Protein AF-A0A2W6C6M3-F1 (afdb_monomer_lite)

Foldseek 3Di:
DDDDDDDDDDPDDPVVVVVLCQDQVSVCVVVVDGWDHDNDVVTDTD

Sequence (46 aa):
MTEYSASIDIEAPPGVVFAHLVTADGMVAWMGQHAELNPTPGGRFA

Secondary structure (DSSP, 8-state):
----------SS-HHHHHHHHTSHHHHHHHHSS---B--STT--B-

Radius of gyration: 12.4 Å; chains: 1; bounding box: 23×23×32 Å

Structure (mmCIF, N/CA/C/O backbone):
data_AF-A0A2W6C6M3-F1
#
_entry.id   AF-A0A2W6C6M3-F1
#
loop_
_atom_site.group_PDB
_atom_site.id
_atom_site.type_symbol
_atom_site.label_atom_id
_atom_site.label_alt_id
_atom_site.label_comp_id
_atom_site.label_asym_id
_atom_site.label_entity_id
_atom_site.label_seq_id
_atom_site.pdbx_PDB_ins_code
_atom_site.Cartn_x
_atom_site.Cartn_y
_atom_site.Cartn_z
_atom_site.occupancy
_atom_site.B_iso_or_equiv
_atom_site.auth_seq_id
_atom_site.auth_comp_id
_atom_site.auth_asym_id
_atom_site.auth_atom_id
_atom_site.pdbx_PDB_model_num
ATOM 1 N N . MET A 1 1 ? -0.821 7.338 24.896 1.00 59.91 1 MET A N 1
ATOM 2 C CA . MET A 1 1 ? -0.227 7.281 23.544 1.00 59.91 1 MET A CA 1
ATOM 3 C C . MET A 1 1 ? -1.248 7.876 22.601 1.00 59.91 1 MET A C 1
ATOM 5 O O . MET A 1 1 ? -2.391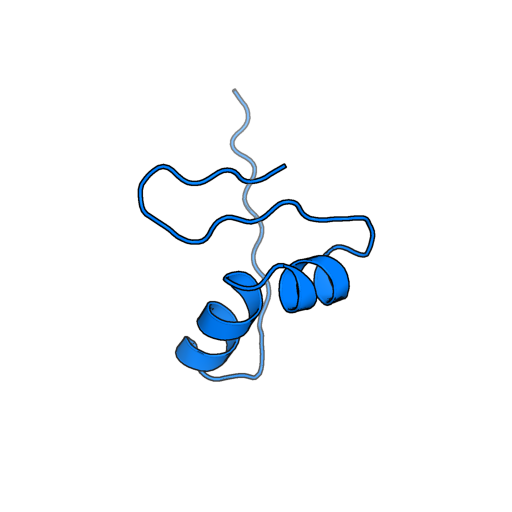 7.453 22.671 1.00 59.91 1 MET A O 1
ATOM 9 N N . THR A 1 2 ? -0.888 8.894 21.825 1.00 70.62 2 THR A N 1
ATOM 10 C CA . THR A 1 2 ? -1.813 9.488 20.851 1.00 70.62 2 THR A CA 1
ATOM 11 C C . THR A 1 2 ? -1.754 8.643 19.589 1.00 70.62 2 THR A C 1
ATOM 13 O O . THR A 1 2 ? -0.694 8.531 18.981 1.00 70.62 2 THR A O 1
ATOM 16 N N . GLU A 1 3 ? -2.861 8.006 19.234 1.00 85.38 3 GLU A N 1
ATOM 17 C CA . GLU A 1 3 ? -2.986 7.306 17.959 1.00 85.38 3 GLU A CA 1
ATOM 18 C C . GLU A 1 3 ? -2.985 8.351 16.834 1.00 85.38 3 GLU A C 1
ATOM 20 O O . GLU A 1 3 ? -3.768 9.301 16.860 1.00 85.38 3 GLU A O 1
ATOM 25 N N . TYR A 1 4 ? -2.068 8.211 15.875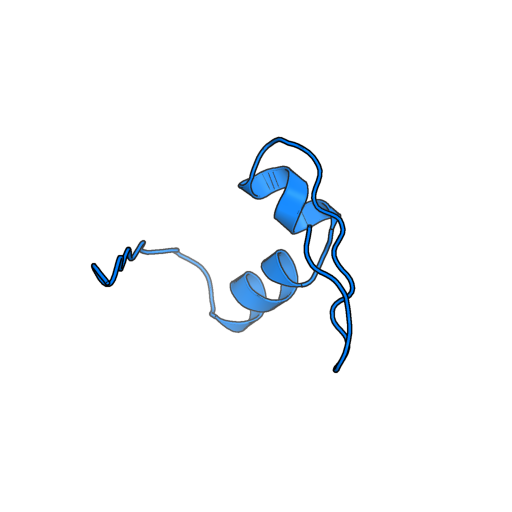 1.00 87.12 4 TYR A N 1
ATOM 26 C CA . TYR A 1 4 ? -2.024 9.043 14.675 1.00 87.12 4 TYR A CA 1
ATOM 27 C C . TYR A 1 4 ? -2.529 8.224 13.489 1.00 87.12 4 TYR A C 1
ATOM 29 O O . TYR A 1 4 ? -2.023 7.134 13.230 1.00 87.12 4 TYR A O 1
ATOM 37 N N . SER A 1 5 ? -3.522 8.756 12.777 1.00 91.50 5 SER A N 1
ATOM 38 C CA . SER A 1 5 ? -4.115 8.137 11.592 1.00 91.50 5 SER A CA 1
ATOM 39 C C . SER A 1 5 ? -4.201 9.164 10.469 1.00 91.50 5 SER A C 1
ATOM 41 O O . SER A 1 5 ? -4.633 10.294 10.697 1.00 91.50 5 SER A O 1
ATOM 43 N N . ALA A 1 6 ? -3.827 8.756 9.258 1.00 88.06 6 ALA A N 1
ATOM 44 C CA . ALA A 1 6 ? -3.918 9.556 8.042 1.00 88.06 6 ALA A CA 1
ATOM 45 C C . ALA A 1 6 ? -4.422 8.690 6.880 1.00 88.06 6 ALA A C 1
ATOM 47 O O . ALA A 1 6 ? -4.156 7.489 6.839 1.00 88.06 6 ALA A O 1
ATOM 48 N N . SER A 1 7 ? -5.125 9.317 5.939 1.00 92.12 7 SER A N 1
ATOM 49 C CA . SER A 1 7 ? -5.698 8.666 4.758 1.00 92.12 7 SER A CA 1
ATOM 50 C C . SER A 1 7 ? -5.500 9.550 3.531 1.00 92.12 7 SER A C 1
ATOM 52 O O . SER A 1 7 ? -5.525 10.775 3.650 1.00 92.12 7 SER A O 1
ATOM 54 N N . ILE A 1 8 ? -5.326 8.928 2.364 1.00 90.81 8 ILE A N 1
ATOM 55 C CA . ILE A 1 8 ? -5.253 9.595 1.060 1.00 90.81 8 ILE A CA 1
ATOM 56 C C . ILE A 1 8 ? -6.023 8.780 0.018 1.00 90.81 8 ILE A C 1
ATOM 58 O O . ILE A 1 8 ? -6.067 7.552 0.105 1.00 90.81 8 ILE A O 1
ATOM 62 N N . ASP A 1 9 ? -6.587 9.460 -0.975 1.00 93.88 9 ASP A N 1
ATOM 63 C CA . ASP A 1 9 ? -7.196 8.826 -2.142 1.00 93.88 9 ASP A CA 1
ATOM 64 C C . ASP A 1 9 ? -6.161 8.680 -3.259 1.00 93.88 9 ASP A C 1
ATOM 66 O O . ASP A 1 9 ? -5.442 9.625 -3.591 1.00 93.88 9 ASP A O 1
ATOM 70 N N . ILE A 1 10 ? -6.082 7.485 -3.843 1.00 91.25 10 ILE A N 1
ATOM 71 C CA . ILE A 1 10 ? -5.175 7.176 -4.949 1.00 91.25 10 ILE A CA 1
ATOM 72 C C . ILE A 1 10 ? -6.021 6.661 -6.110 1.00 91.25 10 ILE A C 1
ATOM 74 O O . ILE A 1 10 ? -6.704 5.645 -5.979 1.00 91.25 10 ILE A O 1
ATOM 78 N N . GLU A 1 11 ? -5.952 7.334 -7.260 1.00 94.94 11 GLU A N 1
ATOM 79 C CA . GLU A 1 11 ? -6.638 6.919 -8.491 1.00 94.94 11 GLU A CA 1
ATOM 80 C C . GLU A 1 11 ? -5.894 5.750 -9.166 1.00 94.94 11 GLU A C 1
ATOM 82 O O . GLU A 1 11 ? -5.354 5.856 -10.265 1.00 94.94 11 GLU A O 1
ATOM 87 N N . ALA A 1 12 ? -5.809 4.616 -8.468 1.00 91.75 12 ALA A N 1
ATOM 88 C CA . ALA A 1 12 ? -5.196 3.392 -8.963 1.00 91.75 12 ALA A CA 1
ATOM 89 C C . ALA A 1 12 ? -5.839 2.146 -8.324 1.00 91.75 12 ALA A C 1
ATOM 91 O O . ALA A 1 12 ? -6.291 2.194 -7.178 1.00 91.75 12 ALA A O 1
ATOM 92 N N . PRO A 1 13 ? -5.849 0.991 -9.017 1.00 95.00 13 PRO A N 1
ATOM 93 C CA . PRO A 1 13 ? -6.293 -0.262 -8.418 1.00 95.00 13 PRO A CA 1
ATOM 94 C C . PRO A 1 13 ? -5.428 -0.652 -7.203 1.00 95.00 13 PRO A C 1
ATOM 96 O O . PRO A 1 13 ? -4.203 -0.501 -7.265 1.00 95.00 13 PRO A O 1
ATOM 99 N N . PRO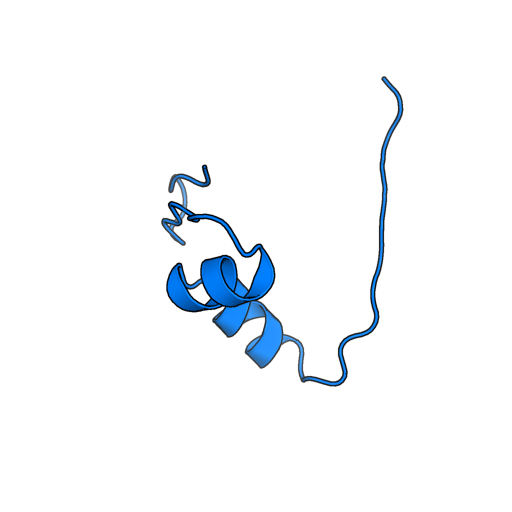 A 1 14 ? -5.999 -1.265 -6.145 1.00 91.06 14 PRO A N 1
ATOM 100 C CA . PRO A 1 14 ? -5.253 -1.625 -4.934 1.00 91.06 14 PRO A CA 1
ATOM 101 C C . PRO A 1 14 ? -4.009 -2.489 -5.184 1.00 91.06 14 PRO A C 1
ATOM 103 O O . PRO A 1 14 ? -2.990 -2.309 -4.524 1.00 91.06 14 PRO A O 1
ATOM 106 N N . GLY A 1 15 ? -4.060 -3.400 -6.163 1.00 90.94 15 GLY A N 1
ATOM 107 C CA . GLY A 1 15 ? -2.915 -4.244 -6.521 1.00 90.94 15 GLY A CA 1
ATOM 108 C C . GLY A 1 15 ? -1.732 -3.461 -7.101 1.00 90.94 15 GLY A C 1
ATOM 109 O O . GLY A 1 15 ? -0.586 -3.827 -6.854 1.00 90.94 15 GLY A O 1
ATOM 110 N N . VAL A 1 16 ? -1.998 -2.364 -7.819 1.00 90.06 16 VAL A N 1
ATOM 111 C CA . VAL A 1 16 ? -0.960 -1.476 -8.367 1.00 90.06 16 VAL A CA 1
ATOM 112 C C . VAL A 1 16 ? -0.310 -0.679 -7.244 1.00 90.06 16 VAL A C 1
ATOM 114 O O . VAL A 1 16 ? 0.914 -0.613 -7.178 1.00 90.06 16 VAL A O 1
ATOM 117 N N . VAL A 1 17 ? -1.121 -0.141 -6.326 1.00 88.69 17 VAL A N 1
ATOM 118 C CA . VAL A 1 17 ? -0.620 0.560 -5.136 1.00 88.69 17 VAL A CA 1
ATOM 119 C C . VAL A 1 17 ? 0.254 -0.381 -4.315 1.00 88.69 17 VAL A C 1
ATOM 121 O O . VAL A 1 17 ? 1.406 -0.064 -4.049 1.00 88.69 17 VAL A O 1
ATOM 124 N N . PHE A 1 18 ? -0.243 -1.577 -3.991 1.00 86.94 18 PHE A N 1
ATOM 125 C CA . PHE A 1 18 ? 0.519 -2.560 -3.226 1.00 86.94 18 PHE A CA 1
ATOM 126 C C . PHE A 1 18 ? 1.848 -2.906 -3.902 1.00 86.94 18 PHE A C 1
ATOM 128 O O . PHE A 1 18 ? 2.885 -2.812 -3.256 1.00 86.94 18 PHE A O 1
ATOM 135 N N . ALA A 1 19 ? 1.832 -3.233 -5.200 1.00 87.94 19 ALA A N 1
ATOM 136 C CA . ALA A 1 19 ? 3.040 -3.538 -5.967 1.00 87.94 19 ALA A CA 1
ATOM 137 C C . ALA A 1 19 ? 4.070 -2.396 -5.923 1.00 87.94 19 ALA A C 1
ATOM 139 O O . ALA A 1 19 ? 5.265 -2.657 -5.821 1.00 87.94 19 ALA A O 1
ATOM 140 N N . HIS A 1 20 ? 3.613 -1.142 -5.956 1.00 83.50 20 HIS A N 1
ATOM 141 C CA . HIS A 1 20 ? 4.481 0.028 -5.861 1.00 83.50 20 HIS A CA 1
ATOM 142 C C . HIS A 1 20 ? 5.111 0.163 -4.465 1.00 83.50 20 HIS A C 1
ATOM 144 O O . HIS A 1 20 ? 6.319 0.367 -4.350 1.00 83.50 20 HIS A O 1
ATOM 150 N N . LEU A 1 21 ? 4.323 -0.046 -3.405 1.00 83.75 21 LEU A N 1
ATOM 151 C CA . LEU A 1 21 ? 4.770 0.072 -2.010 1.00 83.75 21 LEU A CA 1
ATOM 152 C C . LEU A 1 21 ? 5.662 -1.076 -1.534 1.00 83.75 21 LEU A C 1
ATOM 154 O O . LEU A 1 21 ? 6.371 -0.927 -0.543 1.00 83.75 21 LEU A O 1
ATOM 158 N N . VAL A 1 22 ? 5.652 -2.218 -2.225 1.00 83.62 22 VAL A N 1
ATOM 159 C CA . VAL A 1 22 ? 6.521 -3.359 -1.896 1.00 83.62 22 VAL A CA 1
ATOM 160 C C . VAL A 1 22 ? 7.849 -3.354 -2.658 1.00 83.62 22 VAL A C 1
ATOM 162 O O . VAL A 1 22 ? 8.571 -4.348 -2.642 1.00 83.62 22 VAL A O 1
ATOM 165 N N . THR A 1 23 ? 8.207 -2.245 -3.310 1.00 81.31 23 THR A N 1
ATOM 166 C CA . THR A 1 23 ? 9.509 -2.080 -3.971 1.00 81.31 23 THR A CA 1
ATOM 167 C C . THR A 1 23 ? 10.279 -0.908 -3.377 1.00 81.31 23 THR A C 1
ATOM 169 O O . THR A 1 23 ? 9.701 0.134 -3.080 1.00 81.31 23 THR A O 1
ATOM 172 N N . ALA A 1 24 ? 11.596 -1.065 -3.211 1.00 69.25 24 ALA A N 1
ATOM 173 C CA . ALA A 1 24 ? 12.452 0.017 -2.721 1.00 69.25 24 ALA A CA 1
ATOM 174 C C . ALA A 1 24 ? 12.415 1.234 -3.662 1.00 69.25 24 ALA A C 1
ATOM 176 O O . ALA A 1 24 ? 12.352 2.364 -3.195 1.00 69.25 24 ALA A O 1
ATOM 177 N N . ASP A 1 25 ? 12.375 0.999 -4.977 1.00 73.56 25 ASP A N 1
ATOM 178 C CA . ASP A 1 25 ? 12.265 2.053 -5.990 1.00 73.56 25 ASP A CA 1
ATOM 179 C C . ASP A 1 25 ? 10.948 2.843 -5.864 1.00 73.56 25 ASP A C 1
ATOM 181 O O . ASP A 1 25 ? 10.973 4.070 -5.773 1.00 73.56 25 ASP A O 1
ATOM 185 N N . GLY A 1 26 ? 9.807 2.153 -5.728 1.00 75.88 26 GLY A N 1
ATOM 186 C CA . GLY A 1 26 ? 8.510 2.802 -5.509 1.00 75.88 26 GLY A CA 1
ATOM 187 C C . GLY A 1 26 ? 8.416 3.534 -4.167 1.00 75.88 26 GLY A C 1
ATOM 188 O O . GLY A 1 26 ? 7.882 4.640 -4.095 1.00 75.88 26 GLY A O 1
ATOM 189 N N . MET A 1 27 ? 9.011 2.986 -3.104 1.00 75.25 27 MET A N 1
ATOM 190 C CA . MET A 1 27 ? 9.067 3.660 -1.802 1.00 75.25 27 MET A CA 1
ATOM 191 C C . MET A 1 27 ? 9.974 4.893 -1.809 1.00 75.25 27 MET A C 1
ATOM 193 O O . MET A 1 27 ? 9.615 5.907 -1.213 1.00 75.25 27 MET A O 1
ATOM 197 N N . VAL A 1 28 ? 11.114 4.854 -2.505 1.00 78.75 28 VAL A N 1
ATOM 198 C CA . VAL A 1 28 ? 11.996 6.020 -2.677 1.00 78.75 28 VAL A CA 1
ATOM 199 C C . VAL A 1 28 ? 11.316 7.097 -3.519 1.00 78.75 28 VAL A C 1
ATOM 201 O O . VAL A 1 28 ? 11.391 8.273 -3.162 1.00 78.75 28 VAL A O 1
ATOM 204 N N . ALA A 1 29 ? 10.613 6.716 -4.589 1.00 75.06 29 ALA A N 1
ATOM 205 C CA . ALA A 1 29 ? 9.840 7.647 -5.409 1.00 75.06 29 ALA A CA 1
ATOM 206 C C . ALA A 1 29 ? 8.726 8.344 -4.608 1.00 75.06 29 ALA A C 1
ATOM 208 O O . ALA A 1 29 ? 8.447 9.518 -4.846 1.00 75.06 29 ALA A O 1
ATOM 209 N N . TRP A 1 30 ? 8.118 7.651 -3.639 1.00 71.69 30 TRP A N 1
ATOM 210 C CA . TRP A 1 30 ? 7.049 8.210 -2.812 1.00 71.69 30 TRP A CA 1
ATOM 211 C C . TRP A 1 30 ? 7.552 9.019 -1.605 1.00 71.69 30 TRP A C 1
ATOM 213 O O . TRP A 1 30 ? 7.056 10.115 -1.355 1.00 71.69 30 TRP A O 1
ATOM 223 N N . MET A 1 31 ? 8.533 8.508 -0.857 1.00 70.44 31 MET A N 1
ATOM 224 C CA . MET A 1 31 ? 8.996 9.103 0.409 1.00 70.44 31 MET A CA 1
ATOM 225 C C . MET A 1 31 ? 10.216 10.023 0.251 1.00 70.44 31 MET A C 1
ATOM 227 O O . MET A 1 31 ? 10.616 10.694 1.199 1.00 70.44 31 MET A O 1
ATOM 231 N N . GLY A 1 32 ? 10.800 10.096 -0.949 1.00 64.56 32 GLY A N 1
ATOM 232 C CA . GLY A 1 32 ? 11.773 11.112 -1.361 1.00 64.56 32 GLY A CA 1
ATOM 233 C C . GLY A 1 32 ? 13.177 10.995 -0.761 1.00 64.56 32 GLY A C 1
ATOM 234 O O . GLY A 1 32 ? 14.093 11.657 -1.247 1.00 64.56 32 GLY A O 1
ATOM 235 N N . GLN A 1 33 ? 13.388 10.173 0.269 1.00 60.34 33 GLN A N 1
ATOM 236 C CA . GLN A 1 33 ? 14.675 10.030 0.950 1.00 60.34 33 GLN A CA 1
ATOM 237 C C . GLN A 1 33 ? 14.852 8.575 1.401 1.00 60.34 33 GLN A C 1
ATOM 239 O O . GLN A 1 33 ? 14.311 8.203 2.426 1.00 60.34 33 GLN A O 1
ATOM 244 N N . HIS A 1 34 ? 15.561 7.773 0.592 1.00 56.81 34 HIS A N 1
ATOM 245 C CA . HIS A 1 34 ? 16.091 6.425 0.881 1.00 56.81 34 HIS A CA 1
ATOM 246 C C . HIS A 1 34 ? 15.202 5.478 1.719 1.00 56.81 34 HIS A C 1
ATOM 248 O O . HIS A 1 34 ? 15.111 5.625 2.929 1.00 56.81 34 HIS A O 1
ATOM 254 N N . ALA A 1 35 ? 14.637 4.443 1.091 1.00 60.09 35 ALA A N 1
ATOM 255 C CA . ALA A 1 35 ? 13.920 3.381 1.796 1.00 60.09 35 ALA A CA 1
ATOM 256 C C . ALA A 1 35 ? 14.704 2.062 1.718 1.00 60.09 35 ALA A C 1
ATOM 258 O O . ALA A 1 35 ? 14.907 1.525 0.624 1.00 60.09 35 ALA A O 1
ATOM 259 N N . GLU A 1 36 ? 15.107 1.505 2.861 1.00 63.25 36 GLU A N 1
ATOM 260 C CA . GLU A 1 36 ? 15.524 0.103 2.936 1.00 63.25 36 GLU A CA 1
ATOM 261 C C . GLU A 1 36 ? 14.271 -0.763 3.080 1.00 63.25 36 GLU A C 1
ATOM 263 O O . GLU A 1 36 ? 13.660 -0.793 4.145 1.00 63.25 36 GLU A O 1
ATOM 268 N N . LEU A 1 37 ? 13.875 -1.481 2.023 1.00 70.44 37 LEU A N 1
ATOM 269 C CA . LEU A 1 37 ? 12.689 -2.342 2.034 1.00 70.44 37 LEU A CA 1
ATOM 270 C C . LEU A 1 37 ? 13.028 -3.787 1.664 1.00 70.44 37 LEU A C 1
ATOM 272 O O . LEU A 1 37 ? 13.506 -4.067 0.565 1.00 70.44 37 LEU A O 1
ATOM 276 N N . ASN A 1 38 ? 12.678 -4.721 2.548 1.00 75.38 38 ASN A N 1
ATOM 277 C CA . ASN A 1 38 ? 12.619 -6.148 2.245 1.00 75.38 38 ASN A CA 1
ATOM 278 C C . ASN A 1 38 ? 11.161 -6.646 2.369 1.00 75.38 38 ASN A C 1
ATOM 280 O O . ASN A 1 38 ? 10.681 -6.839 3.488 1.00 75.38 38 ASN A O 1
ATOM 284 N N . PRO A 1 39 ? 10.450 -6.880 1.250 1.00 71.50 39 PRO A N 1
ATOM 285 C CA . PRO A 1 39 ? 9.025 -7.216 1.228 1.00 71.50 39 PRO A CA 1
ATOM 286 C C . PRO A 1 39 ? 8.774 -8.722 1.437 1.00 71.50 39 PRO A C 1
ATOM 288 O O . PRO A 1 39 ? 8.039 -9.363 0.688 1.00 71.50 39 PRO A O 1
ATOM 291 N N . THR A 1 40 ? 9.408 -9.314 2.446 1.00 82.62 40 THR A N 1
ATOM 292 C CA . THR A 1 40 ? 9.204 -10.717 2.837 1.00 82.62 40 THR A CA 1
ATOM 293 C C . THR A 1 40 ? 8.770 -10.804 4.301 1.00 82.62 40 THR A C 1
ATOM 295 O O . THR A 1 40 ? 9.069 -9.894 5.080 1.00 82.62 40 THR A O 1
ATOM 298 N N . PRO A 1 41 ? 8.059 -11.869 4.723 1.00 77.00 41 PRO A N 1
ATOM 299 C CA . PRO A 1 41 ? 7.767 -12.082 6.139 1.00 77.00 41 PRO A CA 1
ATOM 300 C C . PRO A 1 41 ? 9.065 -12.093 6.966 1.00 77.00 41 PRO A C 1
ATOM 302 O O . PRO A 1 41 ? 9.919 -12.954 6.767 1.00 77.00 41 PRO A O 1
ATOM 305 N N . GLY A 1 42 ? 9.222 -11.124 7.875 1.00 83.62 42 GLY A N 1
ATOM 306 C CA . GLY A 1 42 ? 10.454 -10.922 8.658 1.00 83.62 42 GLY A CA 1
ATOM 307 C C . GLY A 1 42 ? 11.477 -9.955 8.043 1.00 83.62 42 GLY A C 1
ATOM 308 O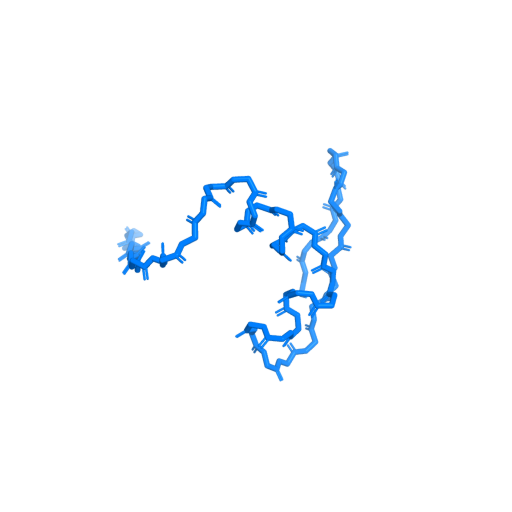 O . GLY A 1 42 ? 12.579 -9.820 8.573 1.00 83.62 42 GLY A O 1
ATOM 309 N N . GLY A 1 43 ? 11.137 -9.285 6.942 1.00 82.31 43 GLY A N 1
ATOM 310 C CA . GLY A 1 43 ? 11.967 -8.260 6.318 1.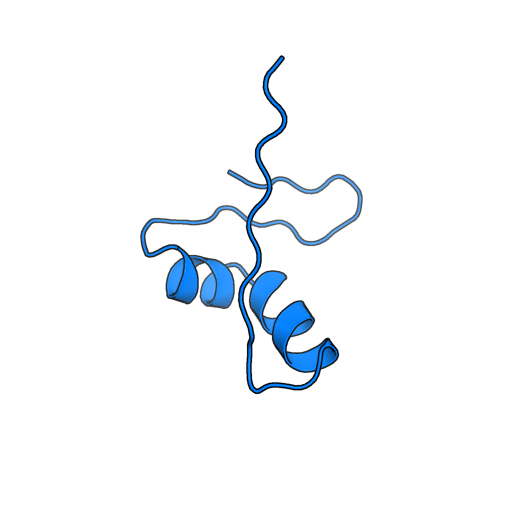00 82.31 43 GLY A CA 1
ATOM 311 C C . GLY A 1 43 ? 12.066 -6.954 7.121 1.00 82.31 43 GLY A C 1
ATOM 312 O O . GLY A 1 43 ? 11.392 -6.755 8.131 1.00 82.31 43 GLY A O 1
ATOM 313 N N . ARG A 1 44 ? 12.954 -6.060 6.672 1.00 75.69 44 ARG A N 1
ATOM 314 C CA . ARG A 1 44 ? 13.249 -4.757 7.282 1.00 75.69 44 ARG A CA 1
ATOM 315 C C . ARG A 1 44 ? 12.596 -3.62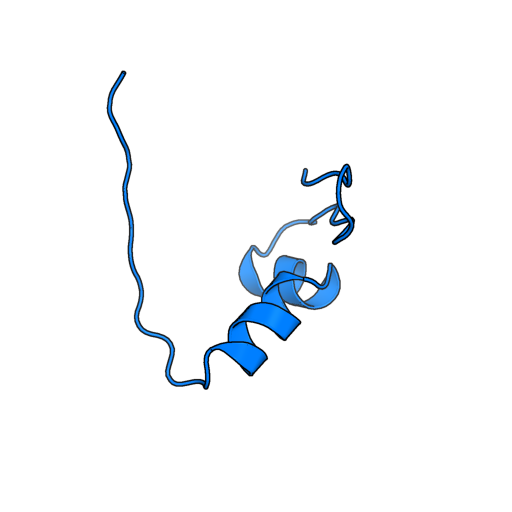3 6.489 1.00 75.69 44 ARG A C 1
ATOM 317 O O . ARG A 1 44 ? 12.544 -3.690 5.262 1.00 75.69 44 ARG A O 1
ATOM 324 N N . PHE A 1 45 ? 12.155 -2.602 7.219 1.00 67.44 45 PHE A N 1
ATOM 325 C CA . PHE A 1 45 ? 11.770 -1.291 6.709 1.00 67.44 45 PHE A CA 1
ATOM 326 C C . PHE A 1 45 ? 12.493 -0.212 7.538 1.00 67.44 45 PHE A C 1
ATOM 328 O O . PHE A 1 45 ? 12.335 -0.224 8.763 1.00 67.44 45 PHE A O 1
ATOM 335 N N . ALA A 1 46 ? 13.325 0.635 6.920 1.00 66.19 46 ALA A N 1
ATOM 336 C CA . ALA A 1 46 ? 14.056 1.735 7.570 1.00 66.19 46 ALA A CA 1
ATOM 337 C C . ALA A 1 46 ? 14.182 2.957 6.652 1.00 66.19 46 ALA A C 1
ATOM 339 O O . ALA A 1 46 ? 14.300 2.747 5.419 1.00 66.19 46 ALA A O 1
#

pLDDT: mean 79.29, std 10.73, range [56.81, 95.0]